Protein AF-A0A4Y8BUU5-F1 (afdb_monomer_lite)

Radius of gyration: 16.27 Å; chains: 1; bounding box: 50×28×34 Å

Foldseek 3Di:
DVVVVVVVVVVVVVVVVVVLVVCVVPPPDPPDSVVVVQVVVQVVQCVVDVPGGDQDPVNVVVVVVVVVD

Secondary structure (DSSP, 8-state):
-HHHHHHHHHHHHHHHHHHHHHHHHH--S---HHHHHHHHHHHHHHHH-TT-----HHHHHHHHHHH--

Sequence (69 aa):
QKEEQVQKRLEALDKLTKTLAIVEQYYVDDQNISDLVDKSLSGLLSNLDAHSSFLNEKDFNDMKIQTNG

pLDDT: mean 83.93, std 7.88, range [61.47, 95.25]

Structure (mmCIF, N/CA/C/O backbone):
data_AF-A0A4Y8BUU5-F1
#
_entry.id   AF-A0A4Y8BUU5-F1
#
loop_
_atom_site.group_PDB
_atom_site.id
_atom_site.type_symbol
_atom_site.label_atom_id
_atom_site.label_alt_id
_atom_site.label_comp_id
_atom_site.label_asym_id
_atom_site.label_entity_id
_atom_site.label_seq_id
_atom_site.pdbx_PDB_ins_code
_atom_site.Cartn_x
_atom_site.Cartn_y
_atom_site.Cartn_z
_ato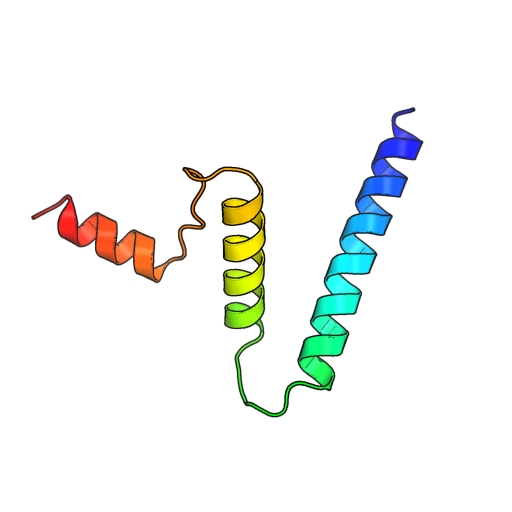m_site.occupancy
_atom_site.B_iso_or_equiv
_atom_site.auth_seq_id
_atom_site.auth_comp_id
_atom_site.auth_asym_id
_atom_site.auth_atom_id
_atom_site.pdbx_PDB_model_num
ATOM 1 N N . GLN A 1 1 ? -26.042 -0.898 14.997 1.00 68.88 1 GLN A N 1
ATOM 2 C CA . GLN A 1 1 ? -24.987 0.119 14.763 1.00 68.88 1 GLN A CA 1
ATOM 3 C C . GLN A 1 1 ? -23.589 -0.497 14.664 1.00 68.88 1 GLN A C 1
ATOM 5 O O . GLN A 1 1 ? -22.957 -0.324 13.634 1.00 68.88 1 GLN A O 1
ATOM 10 N N . LYS A 1 2 ? -23.102 -1.249 15.667 1.00 78.25 2 LYS A N 1
ATOM 11 C CA . LYS A 1 2 ? -21.763 -1.880 15.618 1.00 78.25 2 LYS A CA 1
ATOM 12 C C . LYS A 1 2 ? -21.637 -2.963 14.529 1.00 78.25 2 LYS A C 1
ATOM 14 O O . LYS A 1 2 ? -20.666 -2.964 13.786 1.00 78.25 2 LYS A O 1
ATOM 19 N N . GLU A 1 3 ? -22.647 -3.820 14.386 1.00 83.38 3 GLU A N 1
ATOM 20 C CA . GLU A 1 3 ? -22.700 -4.865 13.343 1.00 83.38 3 GLU A CA 1
ATOM 21 C C . GLU A 1 3 ? -22.755 -4.283 11.923 1.00 83.38 3 GLU A C 1
ATOM 23 O O . GLU A 1 3 ? -22.070 -4.762 11.028 1.00 83.38 3 GLU A O 1
ATOM 28 N N . GLU A 1 4 ? -23.488 -3.186 11.728 1.00 89.62 4 GLU A N 1
ATOM 29 C CA . GLU A 1 4 ? -23.577 -2.496 10.435 1.00 89.62 4 GLU A CA 1
ATOM 30 C C . GLU A 1 4 ? -22.234 -1.869 10.014 1.00 89.62 4 GLU A C 1
ATOM 32 O O . GLU A 1 4 ? -21.866 -1.907 8.842 1.00 89.62 4 GLU A O 1
ATOM 37 N N . GLN A 1 5 ? -21.460 -1.322 10.961 1.00 91.12 5 GLN A N 1
ATOM 38 C CA . GLN A 1 5 ? -20.107 -0.825 10.681 1.00 91.12 5 GLN A CA 1
ATOM 39 C C . GLN A 1 5 ? -19.138 -1.955 10.322 1.00 91.12 5 GLN A C 1
ATOM 41 O O . GLN A 1 5 ? -18.309 -1.790 9.428 1.00 91.12 5 GLN A O 1
ATOM 46 N N . VAL A 1 6 ? -19.245 -3.102 10.999 1.00 93.88 6 VAL A N 1
ATOM 47 C CA . VAL A 1 6 ? -18.447 -4.292 10.674 1.00 93.88 6 VAL A CA 1
ATOM 48 C C . VAL A 1 6 ? -18.775 -4.773 9.264 1.00 93.88 6 VAL A C 1
ATOM 50 O O . VAL A 1 6 ? -17.857 -4.988 8.478 1.00 93.88 6 VAL A O 1
ATOM 53 N N . GLN A 1 7 ? -20.059 -4.846 8.912 1.00 93.12 7 GLN A N 1
ATOM 54 C CA . GLN A 1 7 ? -20.501 -5.249 7.579 1.00 93.12 7 GLN A CA 1
ATOM 55 C C . GLN A 1 7 ? -19.955 -4.319 6.485 1.00 93.12 7 GLN A C 1
ATOM 57 O O . GLN A 1 7 ? -19.321 -4.787 5.543 1.00 93.12 7 GLN A O 1
ATOM 62 N N . LYS A 1 8 ? -20.084 -2.996 6.656 1.00 94.56 8 LYS A N 1
ATOM 63 C CA . LYS A 1 8 ? -19.525 -2.008 5.713 1.00 94.56 8 LYS A CA 1
ATOM 64 C C . LYS A 1 8 ? -18.006 -2.125 5.571 1.00 94.56 8 LYS A C 1
ATOM 66 O O . LYS A 1 8 ? -17.471 -1.959 4.478 1.00 94.56 8 LYS A O 1
ATOM 71 N N . ARG A 1 9 ? -17.293 -2.420 6.665 1.00 92.56 9 ARG A N 1
ATOM 72 C CA . ARG A 1 9 ? -15.838 -2.628 6.635 1.00 92.56 9 ARG A CA 1
ATOM 73 C C . ARG A 1 9 ? -15.465 -3.884 5.851 1.00 92.56 9 ARG A C 1
ATOM 75 O O . ARG A 1 9 ? -14.516 -3.840 5.076 1.00 92.56 9 ARG A O 1
ATOM 82 N N . LEU A 1 10 ? -16.198 -4.979 6.042 1.00 95.06 10 LEU A N 1
ATOM 83 C CA . LEU A 1 10 ? -15.975 -6.223 5.304 1.00 95.06 10 LEU A CA 1
ATOM 84 C C . LEU A 1 10 ? -16.249 -6.043 3.808 1.00 95.06 10 LEU A C 1
ATOM 86 O O . LEU A 1 10 ? -15.435 -6.463 2.995 1.00 95.06 10 LEU A O 1
ATOM 90 N N . GLU A 1 11 ? -17.328 -5.349 3.446 1.00 95.25 11 GLU A N 1
ATOM 91 C CA . GLU A 1 11 ? -17.648 -5.024 2.049 1.00 95.25 11 GLU A CA 1
ATOM 92 C C . GLU A 1 11 ? -16.565 -4.162 1.387 1.00 95.25 11 GLU A C 1
ATOM 94 O O . GLU A 1 11 ? -16.187 -4.404 0.240 1.00 95.25 11 GLU A O 1
ATOM 99 N N . ALA A 1 12 ? -16.024 -3.176 2.109 1.00 93.50 12 ALA A N 1
ATOM 100 C CA . ALA A 1 12 ? -14.934 -2.346 1.605 1.00 93.50 12 ALA A CA 1
ATOM 101 C C . ALA A 1 12 ? -13.650 -3.160 1.356 1.00 93.50 12 ALA A C 1
ATOM 103 O O . ALA A 1 12 ? -12.993 -2.968 0.331 1.00 93.50 12 ALA A O 1
ATOM 104 N N . LEU A 1 13 ? -13.313 -4.084 2.263 1.00 92.81 13 LEU A N 1
ATOM 105 C CA . LEU A 1 13 ? -12.158 -4.974 2.113 1.00 92.81 13 LEU A CA 1
ATOM 106 C C . LEU A 1 13 ? -12.349 -5.960 0.956 1.00 92.81 13 LEU A C 1
ATOM 108 O O . LEU A 1 13 ? -11.448 -6.119 0.139 1.00 92.81 13 LEU A O 1
ATOM 112 N N . ASP A 1 14 ? -13.534 -6.559 0.840 1.00 95.00 14 ASP A N 1
ATOM 113 C CA . ASP A 1 14 ? -13.879 -7.468 -0.256 1.00 95.00 14 ASP A CA 1
ATOM 114 C C . ASP A 1 14 ? -13.750 -6.774 -1.620 1.00 95.00 14 ASP A C 1
ATOM 116 O O . ASP A 1 14 ? -13.128 -7.301 -2.545 1.00 95.00 14 ASP A O 1
ATOM 120 N N . LYS A 1 15 ? -14.250 -5.538 -1.733 1.00 93.00 15 LYS A N 1
ATOM 121 C CA . LYS A 1 15 ? -14.103 -4.731 -2.949 1.00 93.00 15 LYS A CA 1
ATOM 122 C C . LYS A 1 15 ? -12.634 -4.456 -3.289 1.00 93.00 15 LYS A C 1
ATOM 124 O O . LYS A 1 15 ? -12.262 -4.539 -4.462 1.00 93.00 15 LYS A O 1
ATOM 129 N N . LEU A 1 16 ? -11.807 -4.134 -2.293 1.00 90.38 16 LEU A N 1
ATOM 130 C CA . LEU A 1 16 ? -10.377 -3.882 -2.485 1.00 90.38 16 LEU A CA 1
ATOM 131 C C . LEU A 1 16 ? -9.658 -5.140 -2.995 1.00 90.38 16 LEU A C 1
ATOM 133 O O . LEU A 1 16 ? -8.993 -5.085 -4.028 1.00 90.38 16 LEU A O 1
ATOM 137 N N . THR A 1 17 ? -9.847 -6.279 -2.325 1.00 89.75 17 THR A N 1
ATOM 138 C CA . THR A 1 17 ? -9.216 -7.554 -2.699 1.00 89.75 17 THR A CA 1
ATOM 139 C C . THR A 1 17 ? -9.646 -8.015 -4.089 1.00 89.75 17 THR A C 1
ATOM 141 O O . THR A 1 17 ? -8.798 -8.403 -4.888 1.00 89.75 17 THR A O 1
ATOM 144 N N . LYS A 1 18 ? -10.938 -7.908 -4.430 1.00 91.44 18 LYS A N 1
ATOM 145 C CA . LYS A 1 18 ? -11.434 -8.231 -5.779 1.00 91.44 18 LYS A CA 1
ATOM 146 C C . LYS A 1 18 ? -10.804 -7.353 -6.853 1.00 91.44 18 LYS A C 1
ATOM 148 O O . LYS A 1 18 ? -10.466 -7.848 -7.921 1.00 91.44 18 LYS A O 1
ATOM 153 N N . THR A 1 19 ? -10.640 -6.062 -6.573 1.00 88.94 19 THR A N 1
ATOM 154 C CA . THR A 1 19 ? -10.021 -5.132 -7.524 1.00 88.94 19 THR A CA 1
ATOM 155 C C . THR A 1 19 ? -8.556 -5.495 -7.757 1.00 88.94 19 THR A C 1
ATOM 157 O O . THR A 1 19 ? -8.139 -5.574 -8.906 1.00 88.94 19 THR A O 1
ATOM 160 N N . LEU A 1 20 ? -7.801 -5.792 -6.694 1.00 85.50 20 LEU A N 1
ATOM 161 C CA . LEU A 1 20 ? -6.412 -6.249 -6.806 1.00 85.50 20 LEU A CA 1
ATOM 162 C C . LEU A 1 20 ? -6.297 -7.557 -7.598 1.00 85.50 20 LEU A C 1
ATOM 164 O O . LEU A 1 20 ? -5.462 -7.635 -8.489 1.00 85.50 20 LEU A O 1
ATOM 168 N N . ALA A 1 21 ? -7.172 -8.533 -7.340 1.00 85.94 21 ALA A N 1
ATOM 169 C CA . ALA A 1 21 ? -7.180 -9.811 -8.057 1.00 85.94 21 ALA A CA 1
ATOM 170 C C . ALA A 1 21 ? -7.497 -9.651 -9.555 1.00 85.94 21 ALA A C 1
ATOM 172 O O . ALA A 1 21 ? -6.907 -10.326 -10.393 1.00 85.94 21 ALA A O 1
ATOM 173 N N . ILE A 1 22 ? -8.410 -8.738 -9.908 1.00 87.75 22 ILE A N 1
ATOM 174 C CA . ILE A 1 22 ? -8.682 -8.392 -11.310 1.00 87.75 22 ILE A CA 1
ATOM 175 C C . ILE A 1 22 ? -7.432 -7.774 -11.933 1.00 87.75 22 ILE A C 1
ATOM 177 O O . ILE A 1 22 ? -7.023 -8.193 -13.010 1.00 87.75 22 ILE A O 1
ATOM 181 N N . VAL A 1 23 ? -6.811 -6.796 -11.269 1.00 83.88 23 VAL A N 1
ATOM 182 C CA . VAL A 1 23 ? -5.597 -6.170 -11.800 1.00 83.88 23 VAL A CA 1
ATOM 183 C C . VAL A 1 23 ? -4.514 -7.223 -12.003 1.00 83.88 23 VAL A C 1
ATOM 185 O O . VAL A 1 23 ? -4.005 -7.295 -13.107 1.00 83.88 23 VAL A O 1
ATOM 188 N N . GLU A 1 24 ? -4.247 -8.087 -11.024 1.00 78.00 24 GLU A N 1
ATOM 189 C CA . GLU A 1 24 ? -3.287 -9.195 -11.133 1.00 78.00 24 GLU A CA 1
ATOM 190 C C . GLU A 1 24 ? -3.587 -10.128 -12.318 1.00 78.00 24 GLU A C 1
ATOM 192 O O . GLU A 1 24 ? -2.686 -10.464 -13.078 1.00 78.00 24 GLU A O 1
ATOM 197 N N . GLN A 1 25 ? -4.851 -10.507 -12.528 1.00 83.44 25 GLN A N 1
ATOM 198 C CA . GLN A 1 25 ? -5.247 -11.406 -13.616 1.00 83.44 25 GLN A CA 1
ATOM 199 C C . GLN A 1 25 ? -5.048 -10.796 -15.014 1.00 83.44 25 GLN A C 1
ATOM 201 O O . GLN A 1 25 ? -4.776 -11.526 -15.969 1.00 83.44 25 GLN A O 1
ATOM 206 N N . TYR A 1 26 ? -5.250 -9.484 -15.156 1.00 80.88 26 TYR A N 1
ATOM 207 C CA . TYR A 1 26 ? -5.189 -8.792 -16.448 1.00 80.88 26 TYR A CA 1
ATOM 208 C C . TYR A 1 26 ? -3.892 -8.001 -16.660 1.00 80.88 26 TYR A C 1
AT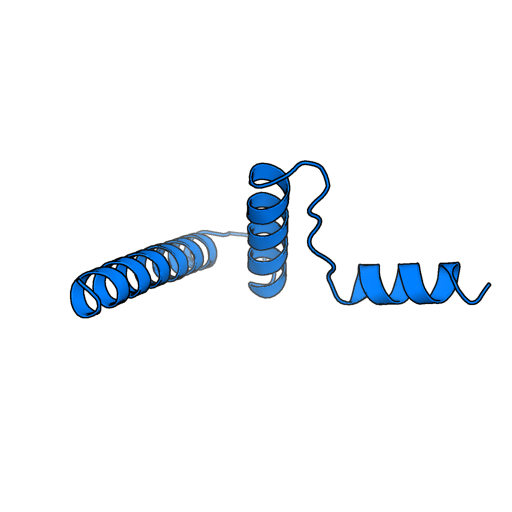OM 210 O O . TYR A 1 26 ? -3.683 -7.481 -17.759 1.00 80.88 26 TYR A O 1
ATOM 218 N N . TYR A 1 27 ? -3.026 -7.887 -15.649 1.00 72.50 27 TYR A N 1
ATOM 219 C CA . TYR A 1 27 ? -1.734 -7.231 -15.802 1.00 72.50 27 TYR A CA 1
ATOM 220 C C . TYR A 1 27 ? -0.800 -8.128 -16.612 1.00 72.50 27 TYR A C 1
ATOM 222 O O . TYR A 1 27 ? -0.545 -9.274 -16.263 1.00 72.50 27 TYR A O 1
ATOM 230 N N . VAL A 1 28 ? -0.326 -7.593 -17.735 1.00 61.47 28 VAL A N 1
ATOM 231 C CA . VAL A 1 28 ? 0.513 -8.304 -18.712 1.00 61.47 28 VAL A CA 1
ATOM 232 C C . VAL A 1 28 ? 1.984 -8.362 -18.286 1.00 61.47 28 VAL A C 1
ATOM 234 O O . VAL A 1 28 ? 2.704 -9.254 -18.725 1.00 61.47 28 VAL A O 1
ATOM 237 N N . ASP A 1 29 ? 2.426 -7.427 -17.442 1.00 65.50 29 ASP A N 1
ATOM 238 C CA . ASP A 1 29 ? 3.799 -7.382 -16.935 1.00 65.50 29 ASP A CA 1
ATOM 239 C C . ASP A 1 29 ? 3.951 -8.232 -15.667 1.00 65.50 29 ASP A C 1
ATOM 241 O O . ASP A 1 29 ? 3.059 -8.223 -14.818 1.00 65.50 29 ASP A O 1
ATOM 245 N N . ASP A 1 30 ? 5.132 -8.837 -15.476 1.00 62.97 30 ASP A N 1
ATOM 246 C CA . ASP A 1 30 ? 5.599 -9.506 -14.241 1.00 62.97 30 ASP A CA 1
ATOM 247 C C . ASP A 1 30 ? 5.753 -8.530 -13.043 1.00 62.97 30 ASP A C 1
ATOM 249 O O . ASP A 1 30 ? 6.659 -8.649 -12.214 1.00 62.97 30 ASP A O 1
ATOM 253 N N . GLN A 1 31 ? 4.915 -7.495 -12.950 1.00 62.38 31 GLN A N 1
ATOM 254 C CA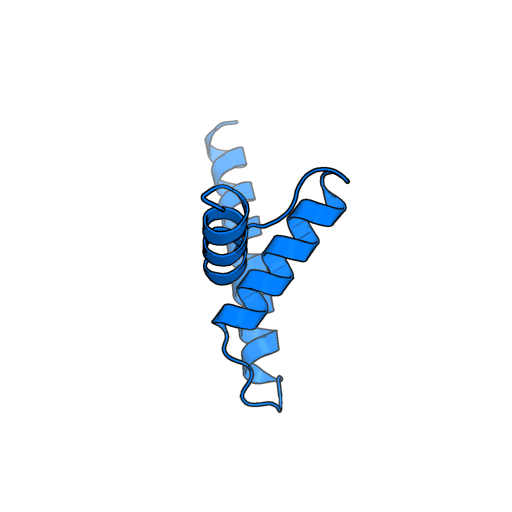 . GLN A 1 31 ? 4.873 -6.613 -11.792 1.00 62.38 31 GLN A CA 1
ATOM 255 C C . GLN A 1 31 ? 4.436 -7.433 -10.578 1.00 62.38 31 GLN A C 1
ATOM 257 O O . GLN A 1 31 ? 3.367 -8.041 -10.558 1.00 62.38 31 GLN A O 1
ATOM 262 N N . ASN A 1 32 ? 5.277 -7.436 -9.547 1.00 73.69 32 ASN A N 1
ATOM 263 C CA . ASN A 1 32 ? 5.001 -8.123 -8.297 1.00 73.69 32 ASN A CA 1
ATOM 264 C C . ASN A 1 32 ? 3.737 -7.524 -7.654 1.00 73.69 32 ASN A C 1
ATOM 266 O O . ASN A 1 32 ? 3.620 -6.302 -7.543 1.00 73.69 32 ASN A O 1
ATOM 270 N N . ILE A 1 33 ? 2.806 -8.367 -7.190 1.00 75.50 33 ILE A N 1
ATOM 271 C CA . ILE A 1 33 ? 1.607 -7.938 -6.448 1.00 75.50 33 ILE A CA 1
ATOM 272 C C . ILE A 1 33 ? 1.963 -6.976 -5.296 1.00 75.50 33 ILE A C 1
ATOM 274 O O . ILE A 1 33 ? 1.211 -6.046 -5.008 1.00 75.50 33 ILE A O 1
ATOM 278 N N . SER A 1 34 ? 3.142 -7.150 -4.688 1.00 79.69 34 SER A N 1
ATOM 279 C CA . SER A 1 34 ? 3.676 -6.267 -3.649 1.00 79.69 34 SER A CA 1
ATOM 280 C C . SER A 1 34 ? 3.802 -4.818 -4.127 1.00 79.69 34 SER A C 1
ATOM 282 O O . SER A 1 34 ? 3.349 -3.906 -3.439 1.00 79.69 34 SER A O 1
ATOM 284 N N . ASP A 1 35 ? 4.316 -4.595 -5.339 1.00 82.12 35 ASP A N 1
ATOM 285 C CA . ASP A 1 35 ? 4.480 -3.250 -5.899 1.00 82.12 35 ASP A CA 1
ATOM 286 C C . ASP A 1 35 ? 3.123 -2.591 -6.166 1.00 82.12 35 ASP A C 1
ATOM 288 O O . ASP A 1 35 ? 2.959 -1.381 -5.998 1.00 82.12 35 ASP A O 1
ATOM 292 N N . LEU A 1 36 ? 2.128 -3.375 -6.591 1.00 82.31 36 LEU A N 1
ATOM 293 C CA . LEU A 1 36 ? 0.773 -2.879 -6.822 1.00 82.31 36 LEU A CA 1
ATOM 294 C C . LEU A 1 36 ? 0.109 -2.446 -5.509 1.00 82.31 36 LEU A C 1
ATOM 296 O O . LEU A 1 36 ? -0.568 -1.413 -5.466 1.00 82.31 36 LEU A O 1
ATOM 300 N N . VAL A 1 37 ? 0.317 -3.214 -4.440 1.00 84.56 37 VAL A N 1
ATOM 301 C CA . VAL A 1 37 ? -0.175 -2.890 -3.097 1.00 84.56 37 VAL A CA 1
ATOM 302 C C . VAL A 1 37 ? 0.501 -1.627 -2.565 1.00 84.56 37 VAL A C 1
ATOM 304 O O . VAL A 1 37 ? -0.203 -0.716 -2.127 1.00 84.56 37 VAL A O 1
ATOM 307 N N . ASP A 1 38 ? 1.822 -1.509 -2.688 1.00 86.31 38 ASP A N 1
ATOM 308 C CA . ASP A 1 38 ? 2.577 -0.334 -2.236 1.00 86.31 38 ASP A CA 1
ATOM 309 C C . ASP A 1 38 ? 2.166 0.939 -2.989 1.00 86.31 38 ASP A C 1
ATOM 311 O O . ASP A 1 38 ? 1.944 1.994 -2.382 1.00 86.31 38 ASP A O 1
ATOM 315 N N . LYS A 1 39 ? 1.972 0.845 -4.311 1.00 86.12 39 LYS A N 1
ATOM 316 C CA . LYS A 1 39 ? 1.450 1.947 -5.141 1.00 86.12 39 LYS A CA 1
ATOM 317 C C . LYS A 1 39 ? 0.023 2.325 -4.748 1.00 86.12 39 LYS A C 1
ATOM 319 O O . LYS A 1 39 ? -0.295 3.511 -4.657 1.00 86.12 39 LYS A O 1
ATOM 324 N N . SER A 1 40 ? -0.830 1.335 -4.481 1.00 88.12 40 SER A N 1
ATOM 325 C CA . SER A 1 40 ? -2.210 1.565 -4.039 1.00 88.12 40 SER A CA 1
ATOM 326 C C . SER A 1 40 ? -2.246 2.274 -2.685 1.00 88.12 40 SER A C 1
ATOM 328 O O . SER A 1 40 ? -2.992 3.235 -2.518 1.00 88.12 40 SER A O 1
ATOM 330 N N . LEU A 1 41 ? -1.410 1.855 -1.732 1.00 87.69 41 LEU A N 1
ATOM 331 C CA . LEU A 1 41 ? -1.332 2.464 -0.406 1.00 87.69 41 LEU A CA 1
ATOM 332 C C . LEU A 1 41 ? -0.753 3.882 -0.455 1.00 87.69 41 LEU A C 1
ATOM 334 O O . LEU A 1 41 ? -1.293 4.787 0.181 1.00 87.69 41 LEU A O 1
ATOM 338 N N . SER A 1 42 ? 0.273 4.094 -1.280 1.00 87.62 42 SER A N 1
ATOM 339 C CA . SER A 1 42 ? 0.820 5.423 -1.569 1.00 87.62 42 SER A CA 1
ATOM 340 C C . SER A 1 42 ? -0.254 6.359 -2.121 1.00 87.62 42 SER A C 1
ATOM 342 O O . SER A 1 42 ? -0.434 7.458 -1.603 1.00 87.62 42 SER A O 1
ATOM 344 N N . GLY A 1 43 ? -1.025 5.899 -3.113 1.00 87.06 43 GLY A N 1
ATOM 345 C CA . GLY A 1 43 ? -2.125 6.666 -3.695 1.00 87.06 43 GLY A CA 1
ATOM 346 C C . GLY A 1 43 ? -3.264 6.939 -2.710 1.00 87.06 43 GLY A C 1
ATOM 347 O O . GLY A 1 43 ? -3.839 8.025 -2.718 1.00 87.06 43 GLY A O 1
ATOM 348 N N . LEU A 1 44 ? -3.605 5.987 -1.838 1.00 88.50 44 LEU A N 1
ATOM 349 C CA . LEU A 1 44 ? -4.629 6.192 -0.809 1.00 88.50 44 LEU A CA 1
ATOM 350 C C . LEU A 1 44 ? -4.209 7.267 0.198 1.00 88.50 44 LEU A C 1
ATOM 352 O O . LEU A 1 44 ? -5.013 8.143 0.511 1.00 88.50 44 LEU A O 1
ATOM 356 N N . LEU A 1 45 ? -2.964 7.221 0.681 1.00 86.75 45 LEU A N 1
ATOM 357 C CA . LEU A 1 45 ? -2.452 8.185 1.657 1.00 86.75 45 LEU A CA 1
ATOM 358 C C . LEU A 1 45 ? -2.281 9.580 1.050 1.00 86.75 45 LEU A C 1
ATOM 360 O O . LEU A 1 45 ? -2.732 10.549 1.658 1.00 86.75 45 LEU A O 1
ATOM 364 N N . SER A 1 46 ? -1.762 9.680 -0.177 1.00 84.19 46 SER A N 1
ATOM 365 C CA . SER A 1 46 ? -1.598 10.971 -0.854 1.00 84.19 46 SER A CA 1
ATOM 366 C C . SER A 1 46 ? -2.930 11.668 -1.148 1.00 84.19 46 SER A C 1
ATOM 368 O O . SER A 1 46 ? -2.993 12.892 -1.189 1.00 84.19 46 SER A O 1
ATOM 370 N N . ASN A 1 47 ? -4.000 10.897 -1.384 1.00 85.75 47 ASN A N 1
ATOM 371 C CA . ASN A 1 47 ? -5.349 11.437 -1.584 1.00 85.75 47 ASN A CA 1
ATOM 372 C C . ASN A 1 47 ? -6.073 11.749 -0.265 1.00 85.75 47 ASN A C 1
ATOM 374 O O . ASN A 1 47 ? -7.079 12.457 -0.283 1.00 85.75 47 ASN A O 1
ATOM 378 N N . LEU A 1 48 ? -5.600 11.210 0.862 1.00 89.25 48 LEU A N 1
ATOM 379 C CA . LEU A 1 48 ? -6.177 11.461 2.180 1.00 89.25 48 LEU A CA 1
ATOM 380 C C . LEU A 1 48 ? -5.661 12.777 2.774 1.00 89.25 48 LEU A C 1
ATOM 382 O O . LEU A 1 48 ? -6.452 13.550 3.311 1.00 89.25 48 LEU A O 1
ATOM 386 N N . ASP A 1 49 ? -4.355 13.024 2.675 1.00 81.00 49 ASP A N 1
ATOM 387 C CA . ASP A 1 49 ? -3.699 14.232 3.173 1.00 81.00 49 ASP A CA 1
ATOM 388 C C . ASP A 1 49 ? -2.363 14.459 2.443 1.00 81.00 49 ASP A C 1
ATOM 390 O O . ASP A 1 49 ? -1.581 13.531 2.250 1.00 81.00 49 ASP A O 1
ATOM 394 N N . ALA A 1 50 ? -2.073 15.709 2.072 1.00 78.50 50 ALA A N 1
ATOM 395 C CA . ALA A 1 50 ? -0.873 16.084 1.319 1.00 78.50 50 ALA A CA 1
ATOM 396 C C . ALA A 1 50 ? 0.438 15.875 2.102 1.00 78.50 50 ALA A C 1
ATOM 398 O O . ALA A 1 50 ? 1.515 15.873 1.507 1.00 78.50 50 ALA A O 1
ATOM 399 N N . HIS A 1 51 ? 0.357 15.712 3.426 1.00 84.88 51 HIS A N 1
ATOM 400 C CA . HIS A 1 51 ? 1.498 15.383 4.285 1.00 84.88 51 HIS A CA 1
ATOM 401 C C . HIS A 1 51 ? 1.583 13.897 4.649 1.00 84.88 51 HIS A C 1
ATOM 403 O O . HIS A 1 51 ? 2.556 13.474 5.276 1.00 84.88 51 HIS A O 1
ATOM 409 N N . SER A 1 52 ? 0.591 13.100 4.257 1.00 79.12 52 SER A N 1
ATOM 410 C CA . SER A 1 52 ? 0.578 11.664 4.500 1.00 79.12 52 SER A CA 1
ATOM 411 C C . SER A 1 52 ? 1.266 10.935 3.351 1.00 79.12 52 SER A C 1
ATOM 413 O O . SER A 1 52 ? 0.756 10.869 2.235 1.00 79.12 52 SER A O 1
ATOM 415 N N . SER A 1 53 ? 2.420 10.340 3.646 1.00 79.00 53 SER A N 1
ATOM 416 C CA . SER A 1 53 ? 3.166 9.504 2.704 1.00 79.00 53 SER A CA 1
ATOM 417 C C . SER A 1 53 ? 3.208 8.064 3.194 1.00 79.00 53 SER A C 1
ATOM 419 O O . SER A 1 53 ? 3.411 7.806 4.382 1.00 79.00 53 SER A O 1
ATOM 421 N N . PHE A 1 54 ? 3.043 7.116 2.271 1.00 83.81 54 PHE A N 1
ATOM 422 C CA . PHE A 1 54 ? 3.392 5.729 2.548 1.00 83.81 54 PHE A CA 1
ATOM 423 C C . PHE A 1 54 ? 4.913 5.613 2.65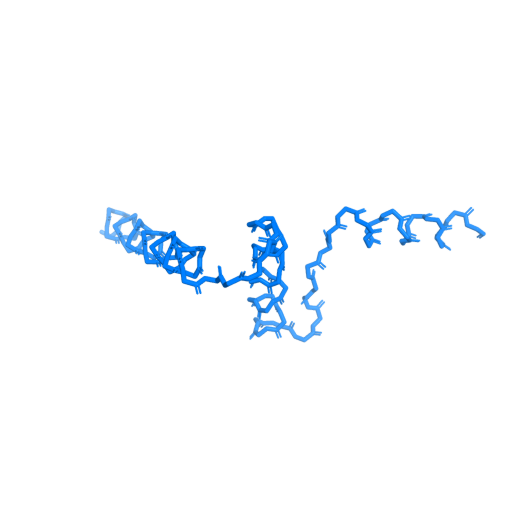0 1.00 83.81 54 PHE A C 1
ATOM 425 O O . PHE A 1 54 ? 5.623 6.109 1.779 1.00 83.81 54 PHE A O 1
ATOM 432 N N . LEU A 1 55 ? 5.405 4.964 3.704 1.00 83.12 55 LEU A N 1
ATOM 433 C CA . LEU A 1 55 ? 6.826 4.694 3.885 1.00 83.12 55 LEU A CA 1
ATOM 434 C C . LEU A 1 55 ? 7.060 3.199 3.677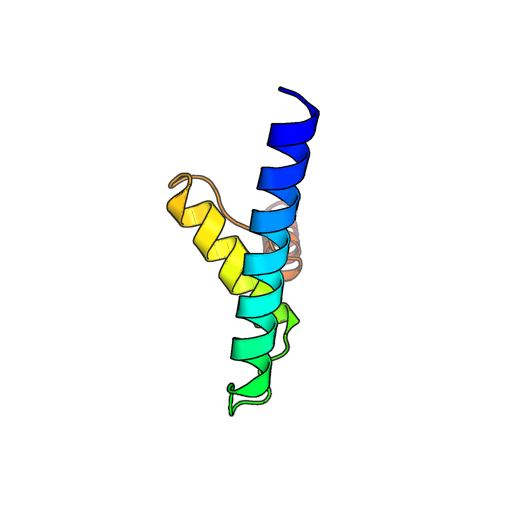 1.00 83.12 55 LEU A C 1
ATOM 436 O O . LEU A 1 55 ? 6.809 2.399 4.580 1.00 83.12 55 LEU A O 1
ATOM 440 N N . ASN A 1 56 ? 7.503 2.828 2.478 1.00 81.75 56 ASN A N 1
ATOM 441 C CA . ASN A 1 56 ? 7.906 1.453 2.200 1.00 81.75 56 ASN A CA 1
ATOM 442 C C . ASN A 1 56 ? 9.276 1.150 2.844 1.00 81.75 56 ASN A C 1
ATOM 444 O O . ASN A 1 56 ? 9.977 2.037 3.340 1.00 81.75 56 ASN A O 1
ATOM 448 N N . GLU A 1 57 ? 9.664 -0.124 2.845 1.00 82.62 57 GLU A N 1
ATOM 449 C CA . GLU A 1 57 ? 10.905 -0.586 3.477 1.00 82.62 57 GLU A CA 1
ATOM 450 C C . GLU A 1 57 ? 12.157 0.088 2.894 1.00 82.62 57 GLU A C 1
ATOM 452 O O . GLU A 1 57 ? 13.087 0.429 3.630 1.00 82.62 57 GLU A O 1
ATOM 457 N N . LYS A 1 58 ? 12.174 0.332 1.581 1.00 82.25 58 LYS A N 1
ATOM 458 C CA . LYS A 1 58 ? 13.281 1.011 0.907 1.00 82.25 58 LYS A CA 1
ATOM 459 C C . LYS A 1 58 ? 13.401 2.462 1.381 1.00 82.25 58 LYS A C 1
ATOM 461 O O . LYS A 1 58 ? 14.479 2.871 1.803 1.00 82.25 58 LYS A O 1
ATOM 466 N N . ASP A 1 59 ? 12.305 3.210 1.363 1.00 83.06 59 ASP A N 1
ATOM 467 C CA . ASP A 1 59 ? 12.275 4.622 1.744 1.00 83.06 59 ASP A CA 1
ATOM 468 C C . ASP A 1 59 ? 12.598 4.805 3.235 1.00 83.06 59 ASP A C 1
ATOM 470 O O . ASP A 1 59 ? 13.301 5.743 3.613 1.00 83.06 59 ASP A O 1
ATOM 474 N N . PHE A 1 60 ? 12.166 3.871 4.091 1.00 86.31 60 PHE A N 1
ATOM 475 C CA . PHE A 1 60 ? 12.567 3.843 5.499 1.00 86.31 60 PHE A CA 1
ATOM 476 C C . PHE A 1 60 ? 14.083 3.670 5.659 1.00 86.31 60 PHE A C 1
ATOM 478 O O . PHE A 1 60 ? 14.712 4.384 6.445 1.00 86.31 60 PHE A O 1
ATOM 485 N N . ASN A 1 61 ? 14.678 2.735 4.914 1.00 85.50 61 ASN A N 1
ATOM 486 C CA . ASN A 1 61 ? 16.118 2.492 4.952 1.00 85.50 61 ASN A CA 1
ATOM 487 C C . ASN A 1 61 ? 16.912 3.698 4.432 1.00 85.50 61 ASN A C 1
ATOM 489 O O . ASN A 1 61 ? 17.882 4.103 5.076 1.00 85.50 61 ASN A O 1
ATOM 493 N N . ASP A 1 62 ? 16.469 4.321 3.340 1.00 86.25 62 ASP A N 1
ATOM 494 C CA . ASP A 1 62 ? 17.089 5.529 2.788 1.00 86.25 62 ASP A CA 1
ATOM 495 C C . ASP A 1 62 ? 17.024 6.694 3.793 1.00 86.25 62 ASP A C 1
ATOM 497 O O . ASP A 1 62 ? 18.037 7.344 4.070 1.00 86.25 62 ASP A O 1
ATOM 501 N 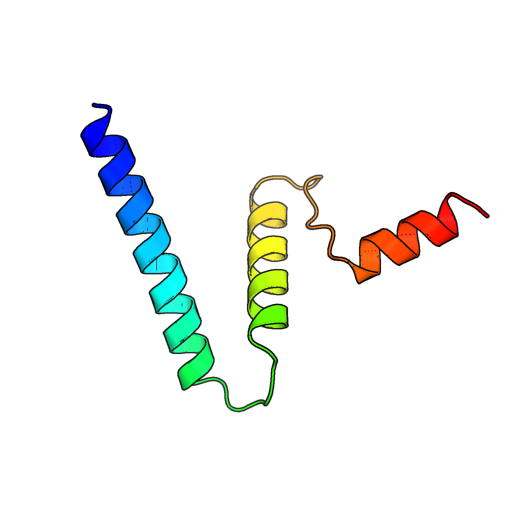N . MET A 1 63 ? 15.868 6.905 4.431 1.00 88.00 63 MET A N 1
ATOM 502 C CA . MET A 1 63 ? 15.694 7.942 5.453 1.00 88.00 63 MET A CA 1
ATOM 503 C C . MET A 1 63 ? 16.575 7.684 6.682 1.00 88.00 63 MET A C 1
ATOM 505 O O . MET A 1 63 ? 17.146 8.617 7.255 1.00 88.00 63 MET A O 1
ATOM 509 N N . LYS A 1 64 ? 16.731 6.416 7.080 1.00 86.31 64 LYS A N 1
ATOM 510 C CA . LYS A 1 64 ? 17.623 6.008 8.171 1.00 86.31 64 LYS A CA 1
ATOM 511 C C . LYS A 1 64 ? 19.087 6.283 7.831 1.00 86.31 64 LYS A C 1
ATOM 513 O O . LYS A 1 64 ? 19.815 6.766 8.691 1.00 86.31 64 LYS A O 1
ATOM 518 N N . ILE A 1 65 ? 19.532 6.011 6.607 1.00 88.50 65 ILE A N 1
ATOM 519 C CA . ILE A 1 65 ? 20.900 6.337 6.171 1.00 88.50 65 ILE A CA 1
ATOM 520 C C . ILE A 1 65 ? 21.126 7.852 6.237 1.00 88.50 65 ILE A C 1
ATOM 522 O O . ILE A 1 65 ? 22.131 8.301 6.776 1.00 88.50 65 ILE A O 1
ATOM 526 N N . GLN A 1 66 ? 20.160 8.635 5.757 1.00 85.44 66 GLN A N 1
ATOM 527 C CA . GLN A 1 66 ? 20.252 10.092 5.688 1.00 85.44 66 GLN A CA 1
ATOM 528 C C . GLN A 1 66 ? 20.234 10.782 7.065 1.00 85.44 66 GLN A C 1
ATOM 530 O O . GLN A 1 66 ? 20.825 11.843 7.224 1.00 85.44 66 GLN A O 1
ATOM 535 N N . THR A 1 67 ? 19.567 10.190 8.061 1.00 85.69 67 THR A N 1
ATOM 536 C CA . THR A 1 67 ? 19.476 10.728 9.435 1.00 85.69 67 THR A CA 1
ATOM 537 C C . THR A 1 67 ? 20.608 10.288 10.359 1.00 85.69 67 THR A C 1
ATOM 539 O O . THR A 1 67 ? 20.816 10.917 11.392 1.00 85.69 67 THR A O 1
ATOM 542 N N . ASN A 1 68 ? 21.335 9.225 10.007 1.00 78.81 68 ASN A N 1
ATOM 543 C CA . ASN A 1 68 ? 22.518 8.769 10.746 1.00 78.81 68 ASN A CA 1
ATOM 544 C C . ASN A 1 68 ? 23.843 9.244 10.112 1.00 78.81 68 ASN A C 1
ATOM 546 O O . ASN A 1 68 ? 24.903 8.775 10.532 1.00 78.81 68 ASN A O 1
ATOM 550 N N . GLY A 1 69 ? 23.778 10.111 9.093 1.00 65.62 69 GLY A N 1
ATOM 551 C CA . GLY A 1 69 ? 24.928 10.694 8.389 1.00 65.62 69 GLY A CA 1
ATOM 552 C C . GLY A 1 69 ? 25.399 12.022 8.963 1.00 65.62 69 GLY A C 1
ATOM 553 O O . GLY A 1 69 ? 24.569 12.749 9.552 1.00 65.62 69 GLY A O 1
#